Protein AF-A0AAU8C5L3-F1 (afdb_monomer_lite)

pLDDT: mean 91.46, std 7.42, range [52.91, 97.25]

Sequence (61 aa):
MIDEAKIEAALCGKLCTTQLTEEEFPIWSDRFVEKMCEPIPEEEEKAFFAERRRMAAARGK

Organism: NCBI:txid3229275

Structure (mmCIF, N/CA/C/O backbone):
data_AF-A0AAU8C5L3-F1
#
_entry.id   AF-A0AAU8C5L3-F1
#
loop_
_atom_site.group_PDB
_atom_site.id
_atom_site.type_symbol
_atom_site.label_atom_id
_atom_site.label_alt_id
_atom_site.label_comp_id
_atom_site.label_asym_id
_atom_site.label_entity_id
_atom_site.label_seq_id
_atom_site.pdbx_PDB_ins_code
_atom_site.Cartn_x
_atom_site.Cartn_y
_atom_site.Cartn_z
_atom_site.occupancy
_atom_site.B_iso_or_equiv
_atom_site.auth_seq_id
_atom_site.auth_comp_id
_atom_site.auth_asym_id
_atom_site.auth_atom_id
_atom_site.pdbx_PDB_model_num
ATOM 1 N N . MET A 1 1 ? -9.746 -0.715 19.016 1.00 82.69 1 MET A N 1
ATOM 2 C CA . MET A 1 1 ? -8.438 -1.395 18.859 1.00 82.69 1 MET A CA 1
ATOM 3 C C . MET A 1 1 ? -8.112 -1.328 17.385 1.00 82.69 1 MET A C 1
ATOM 5 O O . MET A 1 1 ? -8.980 -1.683 16.602 1.00 82.69 1 MET A O 1
ATOM 9 N N . ILE A 1 2 ? -6.939 -0.807 17.035 1.00 91.88 2 ILE A N 1
ATOM 10 C CA . ILE A 1 2 ? -6.526 -0.601 15.642 1.00 91.88 2 ILE A CA 1
ATOM 11 C C . ILE A 1 2 ? -6.129 -1.946 15.029 1.00 91.88 2 ILE A C 1
ATOM 13 O O . ILE A 1 2 ? -5.358 -2.689 15.641 1.00 91.88 2 ILE A O 1
ATOM 17 N N . ASP A 1 3 ? -6.656 -2.259 13.845 1.00 95.00 3 ASP A N 1
ATOM 18 C CA . ASP A 1 3 ? -6.269 -3.446 13.082 1.00 95.00 3 ASP A CA 1
ATOM 19 C C . ASP A 1 3 ? -5.121 -3.114 12.115 1.00 95.00 3 ASP A C 1
ATOM 21 O O . ASP A 1 3 ? -5.307 -2.572 11.023 1.00 95.00 3 ASP A O 1
ATOM 25 N N . GLU A 1 4 ? -3.905 -3.464 12.528 1.00 95.69 4 GLU A N 1
ATOM 26 C CA . GLU A 1 4 ? -2.691 -3.247 11.737 1.00 95.69 4 GLU A CA 1
ATOM 27 C C . GLU A 1 4 ? -2.690 -4.034 10.419 1.00 95.69 4 GLU A C 1
ATOM 29 O O . GLU A 1 4 ? -2.218 -3.536 9.397 1.00 95.69 4 GLU A O 1
ATOM 34 N N . ALA A 1 5 ? -3.275 -5.237 10.387 1.00 96.19 5 ALA A N 1
ATOM 35 C CA . ALA A 1 5 ? -3.336 -6.030 9.159 1.00 96.19 5 ALA A CA 1
ATOM 36 C C . ALA A 1 5 ? -4.242 -5.366 8.115 1.00 96.19 5 ALA A C 1
ATOM 38 O O . ALA A 1 5 ? -3.989 -5.441 6.910 1.00 96.19 5 ALA A O 1
ATOM 39 N N . LYS A 1 6 ? -5.288 -4.687 8.583 1.00 95.88 6 LYS A N 1
ATOM 40 C CA . LYS A 1 6 ? -6.227 -3.947 7.746 1.00 95.88 6 LYS A CA 1
ATOM 41 C C . LYS A 1 6 ? -5.610 -2.670 7.172 1.00 95.88 6 LYS A C 1
ATOM 43 O O . LYS A 1 6 ? -5.795 -2.391 5.986 1.00 95.88 6 LYS A O 1
ATOM 48 N N . ILE A 1 7 ? -4.825 -1.948 7.972 1.00 96.06 7 ILE A N 1
ATOM 49 C CA . ILE A 1 7 ? -4.036 -0.795 7.512 1.00 96.06 7 ILE A CA 1
ATOM 50 C C . ILE A 1 7 ? -3.020 -1.233 6.449 1.00 96.06 7 ILE A C 1
ATOM 52 O O . ILE A 1 7 ? -2.973 -0.638 5.372 1.00 96.06 7 ILE A O 1
ATOM 56 N N . GLU A 1 8 ? -2.276 -2.317 6.688 1.00 96.38 8 GLU A N 1
ATOM 57 C CA . GLU A 1 8 ? -1.328 -2.870 5.709 1.00 96.38 8 GLU A CA 1
ATOM 58 C C . GLU A 1 8 ? -2.019 -3.334 4.421 1.00 96.38 8 GLU A C 1
ATOM 60 O O . G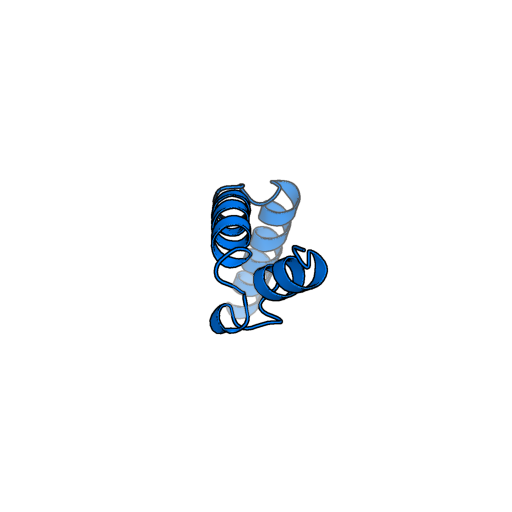LU A 1 8 ? -1.555 -3.063 3.310 1.00 96.38 8 GLU A O 1
ATOM 65 N N . ALA A 1 9 ? -3.181 -3.983 4.531 1.00 96.44 9 ALA A N 1
ATOM 66 C CA . ALA A 1 9 ? -3.958 -4.378 3.362 1.00 96.44 9 ALA A CA 1
ATOM 67 C C . ALA A 1 9 ? -4.392 -3.161 2.527 1.00 96.44 9 ALA A C 1
ATOM 69 O O . ALA A 1 9 ? -4.354 -3.228 1.294 1.00 96.44 9 ALA A O 1
ATOM 70 N N . ALA A 1 10 ? -4.753 -2.047 3.171 1.00 96.12 10 ALA A N 1
ATOM 71 C CA . ALA A 1 10 ? -5.068 -0.796 2.487 1.00 96.12 10 ALA A CA 1
ATOM 72 C C . ALA A 1 10 ? -3.822 -0.142 1.863 1.00 96.12 10 ALA A C 1
ATOM 74 O O . ALA A 1 10 ? -3.885 0.308 0.719 1.00 96.12 10 ALA A O 1
ATOM 75 N N . LEU A 1 11 ? -2.668 -0.155 2.542 1.00 94.81 11 LEU A N 1
ATOM 76 C CA . LEU A 1 11 ? -1.389 0.326 1.989 1.00 94.81 11 LEU A CA 1
ATOM 77 C C . LEU A 1 11 ? -0.933 -0.479 0.764 1.00 94.81 11 LEU A C 1
ATOM 79 O O . LEU A 1 11 ? -0.340 0.075 -0.159 1.00 94.81 11 LEU A O 1
ATOM 83 N N . CYS A 1 12 ? -1.215 -1.781 0.726 1.00 94.19 12 CYS A N 1
ATOM 84 C CA . CYS A 1 12 ? -0.933 -2.634 -0.429 1.00 94.19 12 CYS A CA 1
ATOM 85 C C . CYS A 1 12 ? -1.993 -2.546 -1.543 1.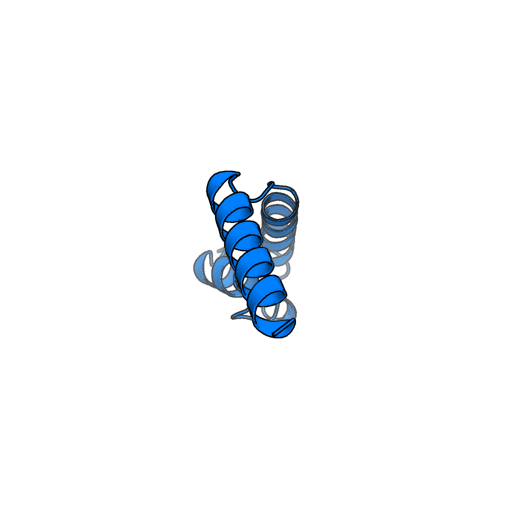00 94.19 12 CYS A C 1
ATOM 87 O O . CYS A 1 12 ? -1.884 -3.283 -2.523 1.00 94.19 12 CYS A O 1
ATO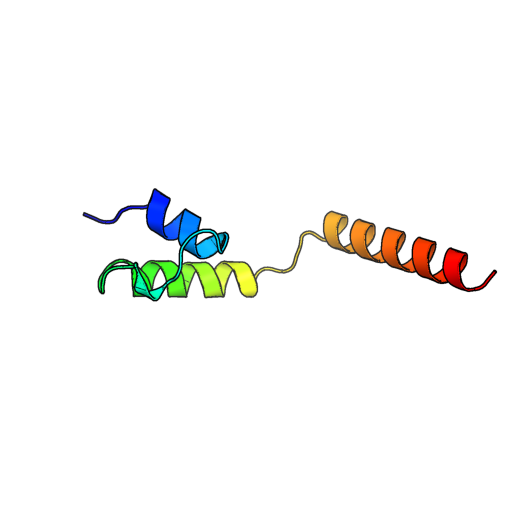M 89 N N . GLY A 1 13 ? -3.045 -1.735 -1.386 1.00 92.88 13 GLY A N 1
ATOM 90 C CA . GLY A 1 13 ? -4.161 -1.666 -2.337 1.00 92.88 13 GLY A CA 1
ATOM 91 C C . GLY A 1 13 ? -5.027 -2.933 -2.394 1.00 92.88 13 GLY A C 1
ATOM 92 O O . GLY A 1 13 ? -5.821 -3.095 -3.317 1.00 92.88 13 GLY A O 1
ATOM 93 N N . LYS A 1 14 ? -4.888 -3.844 -1.421 1.00 95.81 14 LYS A N 1
ATOM 94 C CA . LYS A 1 14 ? -5.685 -5.080 -1.293 1.00 95.81 14 LYS A CA 1
ATOM 95 C C . LYS A 1 14 ? -7.024 -4.837 -0.589 1.00 95.81 14 LYS A C 1
ATOM 97 O O . LYS A 1 14 ? -7.926 -5.664 -0.692 1.00 95.81 14 LYS A O 1
ATOM 102 N N . LEU A 1 15 ? -7.148 -3.717 0.123 1.00 96.69 15 LEU A N 1
ATOM 103 C CA . LEU A 1 15 ? -8.353 -3.270 0.813 1.00 96.69 15 LEU A CA 1
ATOM 104 C C . LEU A 1 15 ? -8.674 -1.826 0.405 1.00 96.69 15 LEU A C 1
ATOM 106 O O . LEU A 1 15 ? -7.793 -0.973 0.381 1.00 96.69 15 LEU A O 1
ATOM 110 N N . CYS A 1 16 ? -9.941 -1.532 0.110 1.00 95.31 16 CYS A N 1
ATOM 111 C CA . CYS A 1 16 ? -10.383 -0.154 -0.103 1.00 95.31 16 CYS A CA 1
ATOM 112 C C . CYS A 1 16 ? -10.347 0.647 1.208 1.00 95.31 16 CYS A C 1
ATOM 114 O O . CYS A 1 16 ? -10.796 0.154 2.243 1.00 95.31 16 CYS A O 1
ATOM 116 N N . THR A 1 17 ? -9.880 1.893 1.146 1.00 94.38 17 THR A N 1
ATOM 117 C CA . THR A 1 17 ? -9.744 2.808 2.291 1.00 94.38 17 THR A CA 1
ATOM 118 C C . THR A 1 17 ? -11.073 3.188 2.932 1.00 94.38 17 THR A C 1
ATOM 120 O O . THR A 1 17 ? -11.104 3.488 4.118 1.00 94.38 17 THR A O 1
ATOM 123 N N . THR A 1 18 ? -12.190 3.088 2.203 1.00 95.38 18 THR A N 1
ATOM 124 C CA . THR A 1 18 ? -13.545 3.279 2.755 1.00 95.38 18 THR A CA 1
ATOM 125 C C . THR A 1 18 ? -13.936 2.205 3.767 1.00 95.38 18 THR A C 1
ATOM 127 O O . THR A 1 18 ? -14.947 2.341 4.447 1.00 95.38 18 THR A O 1
ATOM 130 N N . GLN A 1 19 ? -13.180 1.105 3.829 1.00 96.12 19 GLN A N 1
ATOM 131 C CA . GLN A 1 19 ? -13.388 0.042 4.805 1.00 96.12 19 GLN A CA 1
ATOM 132 C C . GLN A 1 19 ? -12.621 0.301 6.104 1.00 96.12 19 GLN A C 1
ATOM 134 O O . GLN A 1 19 ? -12.860 -0.416 7.073 1.00 96.12 19 GLN A O 1
ATOM 139 N N . LEU A 1 20 ? -11.710 1.280 6.143 1.00 95.88 20 LEU A N 1
ATOM 140 C CA . LEU A 1 20 ? -11.026 1.696 7.366 1.00 95.88 20 LEU A CA 1
ATOM 141 C C . LEU A 1 20 ? -11.993 2.451 8.279 1.00 95.88 20 LEU A C 1
ATOM 143 O O . LEU A 1 20 ? -12.894 3.148 7.815 1.00 95.88 20 LEU A O 1
ATOM 147 N N . THR A 1 21 ? -11.815 2.292 9.585 1.00 96.75 21 THR A N 1
ATOM 148 C CA . THR A 1 21 ? -12.543 3.096 10.569 1.00 96.75 21 THR A CA 1
ATOM 149 C C . THR A 1 21 ? -12.009 4.529 10.604 1.00 96.75 21 THR A C 1
ATOM 151 O O . THR A 1 21 ? -10.927 4.823 10.092 1.00 96.75 21 THR A O 1
ATOM 154 N N . GLU A 1 22 ? -12.748 5.426 11.258 1.00 95.88 22 GLU A N 1
ATOM 155 C CA . GLU A 1 22 ? -12.321 6.815 11.476 1.00 95.88 22 GLU A CA 1
ATOM 156 C C . GLU A 1 22 ? -11.008 6.920 12.271 1.00 95.88 22 GLU A C 1
ATOM 158 O O . GLU A 1 22 ? -10.267 7.881 12.095 1.00 95.88 22 GLU A O 1
ATOM 163 N N . GLU A 1 23 ? -10.691 5.925 13.105 1.00 95.81 23 GLU A N 1
ATOM 164 C CA . GLU A 1 23 ? -9.427 5.854 13.853 1.00 95.81 23 GLU A CA 1
ATOM 165 C C . GLU A 1 23 ? -8.277 5.281 13.007 1.00 95.81 23 GLU A C 1
ATOM 167 O O . GLU A 1 23 ? -7.126 5.681 13.163 1.00 95.81 23 GLU A O 1
ATOM 172 N N . GLU A 1 24 ? -8.570 4.346 12.098 1.00 96.88 24 GLU A N 1
ATOM 173 C CA . GLU A 1 24 ? -7.574 3.689 11.240 1.00 96.88 24 GLU A CA 1
ATOM 174 C C . GLU A 1 24 ? -7.154 4.565 10.056 1.00 96.88 24 GLU A C 1
ATOM 176 O O . GLU A 1 24 ? -6.000 4.522 9.627 1.00 96.88 24 GLU A O 1
ATOM 181 N N . PHE A 1 25 ? -8.083 5.354 9.510 1.00 96.31 25 PHE A N 1
ATOM 182 C CA . PHE A 1 25 ? -7.841 6.153 8.312 1.00 96.31 25 PHE A CA 1
ATOM 183 C C . PHE A 1 25 ? -6.708 7.184 8.478 1.00 96.31 25 PHE A C 1
ATOM 185 O O . PHE A 1 25 ? -5.855 7.236 7.592 1.00 96.31 25 PHE A O 1
ATOM 192 N N . PRO A 1 26 ? -6.621 7.965 9.576 1.00 97.25 26 PRO A N 1
ATOM 193 C CA . PRO A 1 26 ? -5.507 8.888 9.789 1.00 97.25 26 PRO A CA 1
ATOM 194 C C . PRO A 1 26 ? -4.154 8.169 9.834 1.00 97.25 26 PRO A C 1
ATOM 196 O O . PRO A 1 26 ? -3.206 8.608 9.196 1.00 97.25 26 PRO A O 1
ATOM 199 N N . ILE A 1 27 ? -4.087 7.011 10.500 1.00 96.56 27 ILE A N 1
ATOM 200 C CA . ILE A 1 27 ? -2.856 6.213 10.618 1.00 96.56 27 ILE A CA 1
ATOM 201 C C . ILE A 1 27 ? -2.425 5.683 9.250 1.00 96.56 27 ILE A C 1
ATOM 203 O O . ILE A 1 27 ? -1.253 5.763 8.883 1.00 96.56 27 ILE A O 1
ATOM 207 N N . TRP A 1 28 ? -3.376 5.155 8.478 1.00 97.06 28 TRP A N 1
ATOM 208 C CA . TRP A 1 28 ? -3.129 4.753 7.098 1.00 97.06 28 TRP A CA 1
ATOM 209 C C . TRP A 1 28 ? -2.665 5.938 6.242 1.00 97.06 28 TRP A C 1
ATOM 211 O O . TRP A 1 28 ? -1.721 5.783 5.474 1.00 97.06 28 TRP A O 1
ATOM 221 N N . SER A 1 29 ? -3.292 7.111 6.385 1.00 96.69 29 SER A N 1
ATOM 222 C CA . SER A 1 29 ? -2.966 8.316 5.615 1.00 96.69 29 SER A CA 1
ATOM 223 C C . SER A 1 29 ? -1.539 8.792 5.886 1.00 96.69 29 SER A C 1
ATOM 225 O O . SER A 1 29 ? -0.804 9.064 4.939 1.00 96.69 29 SER A O 1
ATOM 227 N N . ASP A 1 30 ? -1.122 8.844 7.152 1.00 96.31 30 ASP A N 1
ATOM 228 C CA . ASP A 1 30 ? 0.232 9.258 7.529 1.00 96.31 30 ASP A CA 1
ATOM 229 C C . ASP A 1 30 ? 1.284 8.288 6.970 1.00 96.31 30 ASP A C 1
ATOM 231 O O . ASP A 1 30 ? 2.230 8.710 6.303 1.00 96.31 30 ASP A O 1
ATOM 235 N N . ARG A 1 31 ? 1.071 6.975 7.139 1.00 94.94 31 ARG A N 1
ATOM 236 C CA . ARG A 1 31 ? 1.971 5.941 6.595 1.00 94.94 31 ARG A CA 1
ATOM 237 C C . ARG A 1 31 ? 1.987 5.915 5.071 1.00 94.94 31 ARG A C 1
ATOM 239 O O . ARG A 1 31 ? 3.013 5.623 4.463 1.00 94.94 31 ARG A O 1
ATOM 246 N N . PHE A 1 32 ? 0.853 6.198 4.434 1.00 94.38 32 PHE A N 1
ATOM 247 C CA . PHE A 1 32 ? 0.778 6.313 2.985 1.00 94.38 32 PHE A CA 1
ATOM 248 C C . PHE A 1 32 ? 1.640 7.478 2.500 1.00 94.38 32 PHE A C 1
ATOM 250 O O . PHE A 1 32 ? 2.427 7.299 1.575 1.00 94.38 32 PHE A O 1
ATOM 257 N N . VAL A 1 33 ? 1.537 8.649 3.136 1.00 94.62 33 VAL A N 1
ATOM 258 C CA . VAL A 1 33 ? 2.370 9.809 2.795 1.00 94.62 33 VAL A CA 1
ATOM 259 C C . VAL A 1 33 ? 3.849 9.493 2.997 1.00 94.62 33 VAL A C 1
ATOM 261 O O . VAL A 1 33 ? 4.629 9.731 2.081 1.00 94.62 33 VAL A O 1
ATOM 264 N N . GLU A 1 34 ? 4.230 8.901 4.130 1.00 92.38 34 GLU A N 1
ATOM 265 C CA . GLU A 1 34 ? 5.611 8.481 4.400 1.00 92.38 34 GLU A CA 1
ATOM 266 C C . GLU A 1 34 ? 6.139 7.560 3.291 1.00 92.38 34 GLU A C 1
ATOM 268 O O . GLU A 1 34 ? 7.123 7.882 2.626 1.00 92.38 34 GLU A O 1
ATOM 273 N N . LYS A 1 35 ? 5.402 6.489 2.981 1.00 88.06 35 LYS A N 1
ATOM 274 C CA . LYS A 1 35 ? 5.769 5.513 1.948 1.00 88.06 35 LYS A CA 1
ATOM 275 C C . LYS A 1 35 ? 5.860 6.105 0.540 1.00 88.06 35 LYS A C 1
ATOM 277 O O . LYS A 1 35 ? 6.648 5.631 -0.271 1.00 88.06 35 LYS A O 1
ATOM 282 N N . MET A 1 36 ? 5.035 7.100 0.220 1.00 87.25 36 MET A N 1
ATOM 283 C CA . MET A 1 36 ? 5.041 7.759 -1.092 1.00 87.25 36 MET A CA 1
ATOM 284 C C . MET A 1 36 ? 6.082 8.883 -1.190 1.00 87.25 36 MET A C 1
ATOM 286 O O . MET A 1 36 ? 6.453 9.270 -2.300 1.00 87.25 36 MET A O 1
ATOM 290 N N . CYS A 1 37 ? 6.536 9.421 -0.056 1.00 89.12 37 CYS A N 1
ATOM 291 C CA . CYS A 1 37 ? 7.615 10.402 0.022 1.00 89.12 37 CYS A CA 1
ATOM 292 C C . CYS A 1 37 ? 9.001 9.752 0.077 1.00 89.12 37 CYS A C 1
ATOM 294 O O . CYS A 1 37 ? 9.985 10.412 -0.266 1.00 89.12 37 CYS A O 1
ATOM 296 N N . GLU A 1 38 ? 9.094 8.487 0.487 1.00 85.00 38 GLU A N 1
ATOM 297 C CA . GLU A 1 38 ? 10.346 7.746 0.454 1.00 85.00 38 GLU A CA 1
ATOM 298 C C . GLU A 1 38 ? 10.792 7.481 -0.993 1.00 85.00 38 GLU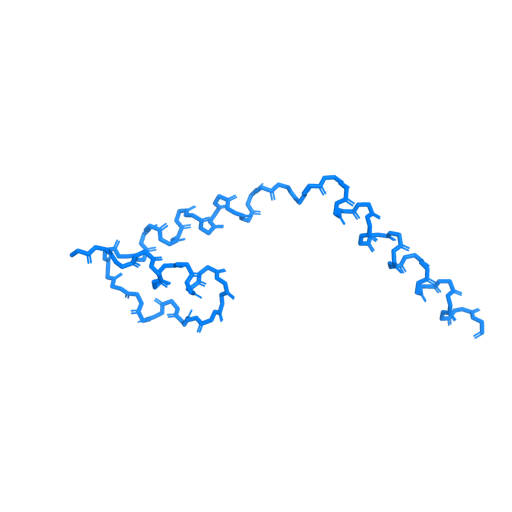 A C 1
ATOM 300 O O . GLU A 1 38 ? 10.040 6.911 -1.792 1.00 85.00 38 GLU A O 1
ATOM 305 N N . PRO A 1 39 ? 12.020 7.887 -1.368 1.00 81.19 39 PRO A N 1
ATOM 306 C CA . PRO A 1 39 ? 12.573 7.492 -2.647 1.00 81.19 39 PRO A CA 1
ATOM 307 C C . PRO A 1 39 ? 12.732 5.972 -2.674 1.00 81.19 39 PRO A C 1
ATOM 309 O O . PRO A 1 39 ? 13.158 5.348 -1.701 1.00 81.19 39 PRO A O 1
ATOM 312 N N . ILE A 1 40 ? 12.419 5.386 -3.826 1.00 81.31 40 ILE A N 1
ATOM 313 C CA . ILE A 1 40 ? 12.679 3.971 -4.093 1.00 81.31 40 ILE A CA 1
ATOM 314 C C . ILE A 1 40 ? 14.180 3.721 -3.860 1.00 81.31 40 ILE A C 1
ATOM 316 O O . ILE A 1 40 ? 14.984 4.563 -4.279 1.00 81.31 40 ILE A O 1
ATOM 320 N N . PRO A 1 41 ? 14.594 2.607 -3.224 1.00 87.56 41 PRO A N 1
ATOM 321 C CA . PRO A 1 41 ? 16.009 2.308 -3.055 1.00 87.56 41 PRO A CA 1
ATOM 322 C C . PRO A 1 41 ? 16.770 2.420 -4.379 1.00 87.56 41 PRO A C 1
ATOM 324 O O . PRO A 1 41 ? 16.321 1.902 -5.404 1.00 87.56 41 PRO A O 1
ATOM 327 N N . GLU A 1 42 ? 17.935 3.071 -4.358 1.00 89.50 42 GLU A N 1
ATOM 328 C CA . GLU A 1 42 ? 18.698 3.401 -5.573 1.00 89.50 42 GLU A CA 1
ATOM 329 C C . GLU A 1 42 ? 18.966 2.166 -6.458 1.00 89.50 42 GLU A C 1
ATOM 331 O O . GLU A 1 42 ? 18.947 2.239 -7.687 1.00 89.50 42 GLU A O 1
ATOM 336 N N . GLU A 1 43 ? 19.169 1.000 -5.844 1.00 88.81 43 GLU A N 1
ATOM 337 C CA . GLU A 1 43 ? 19.384 -0.263 -6.553 1.00 88.81 43 GLU A CA 1
ATOM 338 C C . GLU A 1 43 ? 18.134 -0.756 -7.301 1.00 88.81 43 GLU A C 1
ATOM 340 O O . GLU A 1 43 ? 18.233 -1.215 -8.443 1.00 88.81 43 GLU A O 1
ATOM 345 N N . GLU A 1 44 ? 16.947 -0.612 -6.708 1.00 88.38 44 GLU A N 1
ATOM 346 C CA . GLU A 1 44 ? 15.676 -0.953 -7.358 1.00 88.38 44 GLU A CA 1
ATOM 347 C C . GLU A 1 44 ? 15.363 0.020 -8.497 1.00 88.38 44 GLU A C 1
ATOM 349 O O . GLU A 1 44 ? 14.944 -0.394 -9.584 1.00 88.38 44 GLU A O 1
ATOM 354 N N . GLU A 1 45 ? 15.648 1.308 -8.291 1.00 89.00 45 GLU A N 1
ATOM 355 C CA . GLU A 1 45 ? 15.519 2.334 -9.321 1.00 89.00 45 GLU A CA 1
ATOM 356 C C . GLU A 1 45 ? 16.428 2.025 -10.525 1.00 89.00 45 GLU A C 1
ATOM 358 O O . GLU A 1 45 ? 15.970 1.966 -11.676 1.00 89.00 45 GLU A O 1
ATOM 363 N N . LYS A 1 46 ? 17.716 1.750 -10.278 1.00 92.06 46 LYS A N 1
ATOM 364 C CA . LYS A 1 46 ? 18.677 1.358 -11.321 1.00 92.06 46 LYS A CA 1
ATOM 365 C C . LYS A 1 46 ? 18.207 0.126 -12.086 1.00 92.06 46 LYS A C 1
ATOM 367 O O . LYS A 1 46 ? 18.282 0.129 -13.321 1.00 92.06 46 LYS A O 1
ATOM 372 N N . ALA A 1 47 ? 17.720 -0.901 -11.387 1.00 92.69 47 ALA A N 1
ATOM 373 C CA . ALA A 1 47 ? 17.223 -2.132 -11.994 1.00 92.69 47 ALA A CA 1
ATOM 374 C C . ALA A 1 47 ? 16.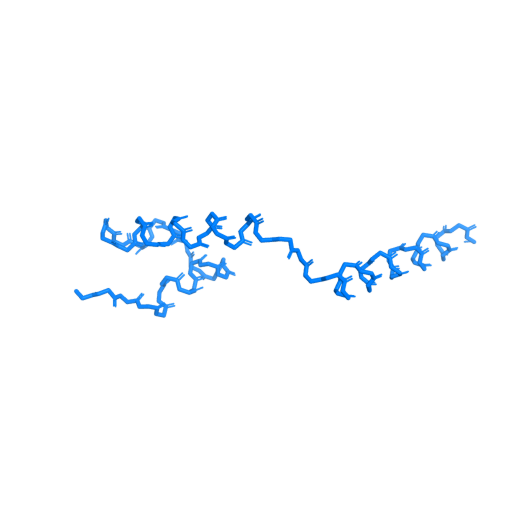008 -1.870 -12.900 1.00 92.69 47 ALA A C 1
ATOM 376 O O . ALA A 1 47 ? 15.996 -2.303 -14.057 1.00 92.69 47 ALA A O 1
ATOM 377 N N . PHE A 1 48 ? 15.035 -1.086 -12.426 1.00 89.44 48 PHE A N 1
ATOM 378 C CA . PHE A 1 48 ? 13.866 -0.692 -13.212 1.00 89.44 48 PHE A CA 1
ATOM 379 C C . PHE A 1 48 ? 14.265 0.045 -14.496 1.00 89.44 48 PHE A C 1
ATOM 381 O O . PHE A 1 48 ? 13.822 -0.302 -15.597 1.00 89.44 48 PHE A O 1
ATOM 388 N N . PHE A 1 49 ? 15.148 1.043 -14.395 1.00 92.62 49 PHE A N 1
ATOM 389 C CA . PHE A 1 49 ? 15.589 1.787 -15.573 1.00 92.62 49 PHE A CA 1
ATOM 390 C C . PHE A 1 49 ? 16.464 0.956 -16.514 1.00 92.62 49 PHE A C 1
ATOM 392 O O . PHE A 1 49 ? 16.399 1.167 -17.728 1.00 92.62 49 PHE A O 1
ATOM 399 N N . ALA A 1 50 ? 17.267 0.021 -16.000 1.00 94.38 50 ALA A N 1
ATOM 400 C CA . ALA A 1 50 ? 18.040 -0.903 -16.826 1.00 94.38 50 ALA A CA 1
ATOM 401 C C . ALA A 1 50 ? 17.121 -1.785 -17.678 1.00 94.38 50 ALA A C 1
ATOM 403 O O . ALA A 1 50 ? 17.306 -1.857 -18.897 1.00 94.38 50 ALA A O 1
ATOM 404 N N . GLU A 1 51 ? 16.086 -2.363 -17.071 1.00 93.25 51 GLU A N 1
ATOM 405 C CA . GLU A 1 51 ? 15.107 -3.182 -17.784 1.00 93.25 51 GLU A CA 1
ATOM 406 C C . GLU A 1 51 ? 14.308 -2.350 -18.795 1.00 93.25 51 GLU A C 1
ATOM 408 O O . GLU A 1 51 ? 14.165 -2.733 -19.959 1.00 93.25 51 GLU A O 1
ATOM 413 N N . ARG A 1 52 ? 13.879 -1.140 -18.415 1.00 92.12 52 ARG A N 1
ATOM 414 C CA . ARG A 1 52 ? 13.187 -0.222 -19.329 1.00 92.12 52 ARG A CA 1
ATOM 415 C C . ARG A 1 52 ? 14.045 0.143 -20.545 1.00 92.12 52 ARG A C 1
ATOM 417 O O . ARG A 1 52 ? 13.537 0.165 -21.666 1.00 92.12 52 ARG A O 1
ATOM 424 N N . ARG A 1 53 ? 15.346 0.404 -20.349 1.00 93.69 53 ARG A N 1
ATOM 425 C CA . ARG A 1 53 ? 16.299 0.675 -21.444 1.00 93.69 53 ARG A CA 1
ATOM 426 C C . ARG A 1 53 ? 16.482 -0.543 -22.346 1.00 93.69 53 ARG A C 1
ATOM 428 O O . ARG A 1 53 ? 16.455 -0.394 -23.567 1.00 93.69 53 ARG A O 1
ATOM 435 N N . ARG A 1 54 ? 16.622 -1.738 -21.766 1.00 94.12 54 ARG A N 1
ATOM 436 C CA . ARG A 1 54 ? 16.727 -3.000 -22.512 1.00 94.12 54 ARG A CA 1
ATOM 437 C C . ARG A 1 54 ? 15.502 -3.227 -23.400 1.00 94.12 54 ARG A C 1
ATOM 439 O O . ARG A 1 54 ? 15.651 -3.521 -24.583 1.00 94.12 54 ARG A O 1
ATOM 446 N N . MET A 1 55 ? 14.304 -3.036 -22.853 1.00 92.38 55 MET A N 1
ATOM 447 C CA . MET A 1 55 ? 13.040 -3.182 -23.580 1.00 92.38 55 MET A CA 1
ATOM 448 C C . MET A 1 55 ? 12.884 -2.148 -24.701 1.00 92.38 55 MET A C 1
ATOM 450 O O . MET A 1 55 ? 12.426 -2.481 -25.794 1.00 92.38 55 MET A O 1
ATOM 454 N N . ALA A 1 56 ? 13.302 -0.900 -24.467 1.00 91.31 56 ALA A N 1
ATOM 455 C CA . ALA A 1 56 ? 13.304 0.135 -25.499 1.00 91.31 56 ALA A CA 1
ATOM 456 C C . ALA A 1 56 ? 14.250 -0.214 -26.662 1.00 91.31 56 ALA A C 1
ATOM 458 O O . ALA A 1 56 ? 13.867 -0.079 -27.821 1.00 91.31 56 ALA A O 1
ATOM 459 N N . ALA A 1 57 ? 15.447 -0.729 -26.362 1.00 89.44 57 ALA A N 1
ATOM 460 C CA . ALA A 1 57 ? 16.393 -1.186 -27.380 1.00 89.44 57 ALA A CA 1
ATOM 461 C C . ALA A 1 57 ? 15.869 -2.397 -28.177 1.00 89.44 57 ALA A C 1
ATOM 463 O O . ALA A 1 57 ? 16.133 -2.504 -29.371 1.00 89.44 57 ALA A O 1
ATOM 464 N N . ALA A 1 58 ? 15.103 -3.291 -27.542 1.00 82.50 58 ALA A N 1
ATOM 465 C CA . ALA A 1 58 ? 14.494 -4.445 -28.204 1.00 82.50 58 ALA A CA 1
ATOM 466 C C . ALA A 1 58 ? 13.316 -4.073 -29.125 1.00 82.50 58 ALA A C 1
ATOM 468 O O . ALA A 1 58 ? 13.102 -4.741 -30.129 1.00 82.50 58 ALA A O 1
ATOM 469 N N . ARG A 1 59 ? 12.567 -3.006 -28.809 1.00 78.00 59 ARG A N 1
ATOM 470 C CA . ARG A 1 59 ? 11.448 -2.499 -29.631 1.00 78.00 59 ARG A CA 1
ATOM 471 C C . ARG A 1 59 ? 11.876 -1.742 -30.892 1.00 78.00 59 ARG A C 1
ATOM 473 O O . ARG A 1 59 ? 11.039 -1.514 -31.755 1.00 78.00 59 ARG A O 1
ATOM 480 N N . GLY A 1 60 ? 13.135 -1.315 -30.977 1.00 67.56 60 GLY A N 1
ATOM 481 C CA . GLY A 1 60 ? 13.688 -0.579 -32.119 1.00 67.56 60 GLY A CA 1
ATOM 482 C C . GLY A 1 60 ? 14.356 -1.450 -33.191 1.00 67.56 60 GLY A C 1
ATOM 483 O O . GLY A 1 60 ? 15.083 -0.899 -34.015 1.00 67.56 60 GLY A O 1
ATOM 484 N N . LYS A 1 61 ? 14.170 -2.776 -33.152 1.00 52.91 61 LYS A N 1
ATOM 485 C CA . LYS A 1 61 ? 14.664 -3.736 -34.151 1.00 52.91 61 L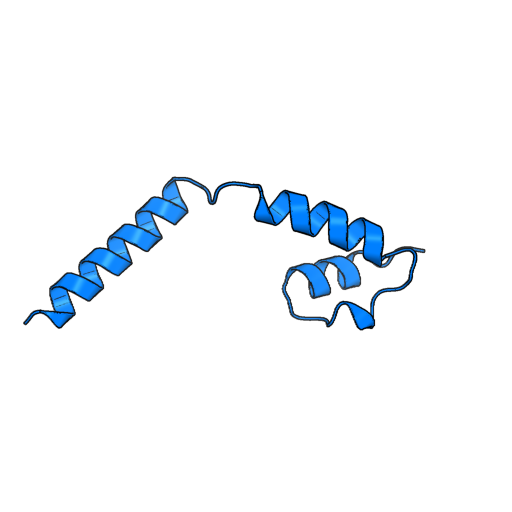YS A CA 1
ATOM 486 C C . LYS A 1 61 ? 13.534 -4.319 -34.984 1.00 52.91 61 LYS A C 1
ATOM 488 O O . LYS A 1 61 ? 12.460 -4.575 -34.400 1.00 52.91 61 LYS A O 1
#

Radius of gyration: 17.42 Å; chains: 1; bounding box: 33×16×53 Å

Foldseek 3Di:
DEDPVQLVCVLVVVDPLVPHDPVSNVVSVVVNCVVVPDDDPPVVVVVVVVVVVVVVVVVVD

Secondary structure (DSSP, 8-state):
---HHHHHHHHTTSS-GGGS-TTHHHHHHHHHHHHHHSPPPHHHHHHHHHHHHHHHHHHT-